Protein AF-A0A9D6WSK5-F1 (afdb_monomer)

Solvent-accessible surface area (backbone atoms only — not comparable to full-atom values): 4128 Å² total; per-residue (Å²): 134,81,90,68,49,98,69,49,77,42,73,44,81,33,70,94,46,47,67,57,52,53,52,56,54,59,70,45,53,94,79,47,92,53,60,68,64,50,50,51,55,48,52,63,70,24,54,44,72,61,97,92,43,78,50,33,33,52,49,35,62,85,85,87,132

Sequence (65 aa):
WLSASGEPNTWVNVNDTLEVKLSALRAHASQIKNPAELEKRIRDRLRRADIDGEFYAEGFRVIRF

Secondary structure (DSSP, 8-state):
-----SS--EEEE-TTTHHHHHHHHHT-TTT-S-HHHHHHHHHHHHEEE-SS-EEEEEEE-----

pLDDT: mean 92.54, std 9.97, range [47.91, 98.38]

Foldseek 3Di:
DPQDDPDFPDKDFCQVPLVVVLVVVVVVVVVDPDSVVVSVVQCVVQWDADPVGIGGIGGDHDDDD

Mean predicted aligned error: 3.6 Å

Structure (mmCIF, N/CA/C/O backbone):
data_AF-A0A9D6WSK5-F1
#
_entry.id   AF-A0A9D6WSK5-F1
#
loop_
_atom_site.group_PDB
_atom_site.id
_atom_site.type_symbol
_atom_site.label_atom_id
_atom_site.label_alt_id
_atom_site.label_comp_id
_atom_site.label_asym_id
_atom_site.label_entity_id
_atom_site.label_seq_id
_atom_site.pdbx_PDB_ins_code
_atom_site.Cartn_x
_atom_site.Cartn_y
_atom_site.Cartn_z
_atom_site.occupancy
_atom_site.B_iso_or_equiv
_atom_site.auth_seq_id
_atom_site.auth_comp_id
_atom_site.auth_asym_id
_atom_site.auth_atom_id
_atom_site.pdbx_PDB_model_num
ATOM 1 N N . TRP A 1 1 ? 8.647 -12.531 7.178 1.00 47.91 1 TRP A N 1
ATOM 2 C CA . TRP A 1 1 ? 8.632 -11.474 6.151 1.00 47.91 1 TRP A CA 1
ATOM 3 C C . TRP A 1 1 ? 8.726 -10.126 6.839 1.00 47.91 1 TRP A C 1
ATOM 5 O O . TRP A 1 1 ? 7.890 -9.848 7.688 1.00 47.91 1 TRP A O 1
ATOM 15 N N . LEU A 1 2 ? 9.753 -9.326 6.539 1.00 54.91 2 LEU A N 1
ATOM 16 C CA . LEU A 1 2 ? 9.803 -7.928 6.972 1.00 54.91 2 LEU A CA 1
ATOM 17 C C . LEU A 1 2 ? 9.049 -7.116 5.908 1.00 54.91 2 LEU A C 1
ATOM 19 O O . LEU A 1 2 ? 9.496 -7.031 4.769 1.00 54.91 2 LEU A O 1
ATOM 23 N N . SER A 1 3 ? 7.868 -6.605 6.245 1.00 60.00 3 SER A N 1
ATOM 24 C CA . SER A 1 3 ? 6.934 -5.977 5.294 1.00 60.00 3 SER A CA 1
ATOM 25 C C . SER A 1 3 ? 7.251 -4.510 4.975 1.00 60.00 3 SER A C 1
ATOM 27 O O . SER A 1 3 ? 6.501 -3.856 4.258 1.00 60.00 3 SER A O 1
ATOM 29 N N . ALA A 1 4 ? 8.355 -3.974 5.497 1.00 66.19 4 ALA A N 1
ATOM 30 C CA . ALA A 1 4 ? 8.802 -2.613 5.239 1.00 66.19 4 ALA A CA 1
ATOM 31 C C . ALA A 1 4 ? 10.331 -2.550 5.193 1.00 66.19 4 ALA A C 1
ATOM 33 O O . ALA A 1 4 ? 11.012 -3.239 5.951 1.00 66.19 4 ALA A O 1
ATOM 34 N N . SER A 1 5 ? 10.869 -1.687 4.333 1.00 80.94 5 SER A N 1
ATOM 35 C CA . SER A 1 5 ? 12.297 -1.381 4.279 1.00 80.94 5 SER A CA 1
ATOM 36 C C . SER A 1 5 ? 12.516 0.119 4.093 1.00 80.94 5 SER A C 1
ATOM 38 O O . SER A 1 5 ? 11.777 0.759 3.343 1.00 80.94 5 SER A O 1
ATOM 40 N N . GLY A 1 6 ? 13.522 0.670 4.780 1.00 85.62 6 GLY A N 1
ATOM 41 C CA . GLY A 1 6 ? 14.049 2.010 4.494 1.00 85.62 6 GLY A CA 1
ATOM 42 C C . GLY A 1 6 ? 14.908 2.054 3.225 1.00 85.62 6 GLY A C 1
ATOM 43 O O . GLY A 1 6 ? 15.111 3.123 2.666 1.00 85.62 6 GLY A O 1
ATOM 44 N N . GLU A 1 7 ? 15.341 0.888 2.737 1.00 90.62 7 GLU A N 1
ATOM 45 C CA . GLU A 1 7 ? 16.178 0.711 1.547 1.00 90.62 7 GLU A CA 1
ATOM 46 C C . GLU A 1 7 ? 15.515 -0.285 0.575 1.00 90.62 7 GLU A C 1
ATOM 48 O O . GLU A 1 7 ? 16.003 -1.407 0.389 1.00 90.62 7 GLU A O 1
ATOM 53 N N . PRO A 1 8 ? 14.348 0.058 -0.002 1.00 92.12 8 PRO A N 1
ATOM 54 C CA . PRO A 1 8 ? 13.687 -0.814 -0.963 1.00 92.12 8 PRO A CA 1
ATOM 55 C C . PRO A 1 8 ? 14.538 -0.990 -2.229 1.00 92.12 8 PRO A C 1
ATOM 57 O O . PRO A 1 8 ? 15.172 -0.047 -2.695 1.00 92.12 8 PRO A O 1
ATOM 60 N N . ASN A 1 9 ? 14.523 -2.199 -2.791 1.00 93.06 9 ASN A N 1
ATOM 61 C CA . ASN A 1 9 ? 15.149 -2.547 -4.074 1.00 93.06 9 ASN A CA 1
ATOM 62 C C . ASN A 1 9 ? 14.151 -3.191 -5.057 1.00 93.06 9 ASN A C 1
ATOM 64 O O . ASN A 1 9 ? 1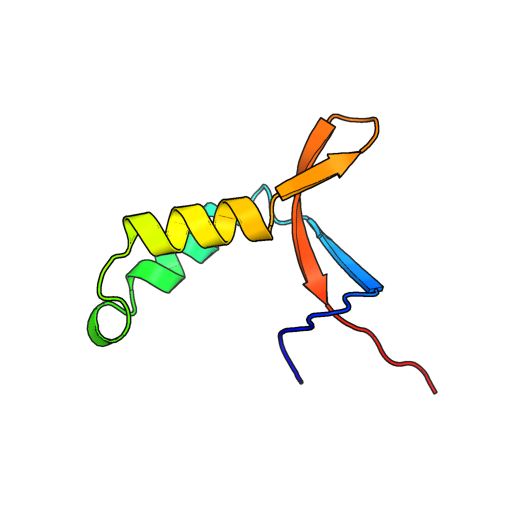4.536 -3.704 -6.104 1.00 93.06 9 ASN A O 1
ATOM 68 N N . THR A 1 10 ? 12.866 -3.221 -4.704 1.00 93.00 10 THR A N 1
ATOM 69 C CA . THR A 1 10 ? 11.768 -3.728 -5.530 1.00 93.00 10 THR A CA 1
ATOM 70 C C . THR A 1 10 ? 10.521 -2.895 -5.249 1.00 93.00 10 THR A C 1
ATOM 72 O O . THR A 1 10 ? 10.247 -2.569 -4.093 1.00 93.00 10 THR A O 1
ATOM 75 N N . TRP A 1 11 ? 9.767 -2.558 -6.295 1.00 94.06 11 TRP A N 1
ATOM 76 C CA . TRP A 1 11 ? 8.576 -1.714 -6.215 1.00 94.06 11 TRP A CA 1
ATOM 77 C C . TRP A 1 11 ? 7.386 -2.399 -6.870 1.00 94.06 11 TRP A C 1
ATOM 79 O O . TRP A 1 11 ? 7.518 -2.985 -7.941 1.00 94.06 11 TRP A O 1
ATOM 89 N N . VAL A 1 12 ? 6.228 -2.302 -6.225 1.00 94.88 12 VAL A N 1
ATOM 90 C CA . VAL A 1 12 ? 4.956 -2.819 -6.737 1.00 94.88 12 VAL A CA 1
ATOM 91 C C . VAL A 1 12 ? 4.022 -1.636 -6.943 1.00 94.88 12 VAL A C 1
ATOM 93 O O . VAL A 1 12 ? 3.778 -0.895 -5.993 1.00 94.88 12 VAL A O 1
ATOM 96 N N . ASN A 1 13 ? 3.524 -1.438 -8.167 1.00 97.25 13 ASN A N 1
ATOM 97 C CA . ASN A 1 13 ? 2.535 -0.398 -8.462 1.00 97.25 13 ASN A CA 1
ATOM 98 C C . ASN A 1 13 ? 1.230 -0.693 -7.703 1.00 97.25 13 ASN A C 1
ATOM 100 O O . ASN A 1 13 ? 0.748 -1.825 -7.706 1.00 97.25 13 ASN A O 1
ATOM 104 N N . VAL A 1 14 ? 0.683 0.324 -7.038 1.00 97.81 14 VAL A N 1
ATOM 105 C CA . VAL A 1 14 ? -0.540 0.226 -6.231 1.00 97.81 14 VAL A CA 1
ATOM 106 C C . VAL A 1 14 ? -1.577 1.290 -6.592 1.00 97.81 14 VAL A C 1
ATOM 108 O O . VAL A 1 14 ? -2.457 1.566 -5.781 1.00 97.81 14 VAL A O 1
ATOM 111 N N . ASN A 1 15 ? -1.510 1.892 -7.785 1.00 97.62 15 ASN A N 1
ATOM 112 C CA . ASN A 1 15 ? -2.471 2.915 -8.222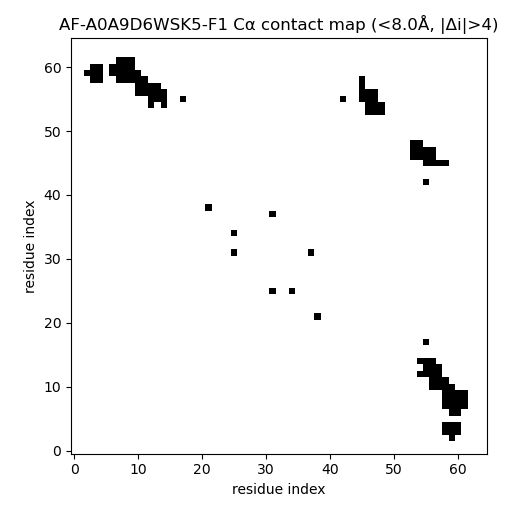 1.00 97.62 15 ASN A CA 1
ATOM 113 C C . ASN A 1 15 ? -3.922 2.448 -8.047 1.00 97.62 15 ASN A C 1
ATOM 115 O O . ASN A 1 15 ? -4.721 3.137 -7.415 1.00 97.62 15 ASN A O 1
ATOM 119 N N . ASP A 1 16 ? -4.221 1.235 -8.508 1.00 98.19 16 ASP A N 1
ATOM 120 C CA . ASP A 1 16 ? -5.584 0.694 -8.501 1.00 98.19 16 ASP A CA 1
ATOM 121 C C . ASP A 1 16 ? -6.041 0.215 -7.114 1.00 98.19 16 ASP A C 1
ATOM 123 O O . ASP A 1 16 ? -7.226 -0.018 -6.884 1.00 98.19 16 ASP A O 1
ATOM 127 N N . THR A 1 17 ? -5.112 0.048 -6.167 1.00 98.25 17 THR A N 1
ATOM 128 C CA . THR A 1 17 ? -5.386 -0.559 -4.851 1.00 98.25 17 THR A CA 1
ATOM 129 C C . THR A 1 17 ? -5.119 0.373 -3.672 1.00 98.25 17 THR A C 1
ATOM 131 O O . THR A 1 17 ? -5.415 0.022 -2.526 1.00 98.25 17 THR A O 1
ATOM 134 N N . LEU A 1 18 ? -4.632 1.592 -3.921 1.00 97.62 18 LEU A N 1
ATOM 135 C CA . LEU A 1 18 ?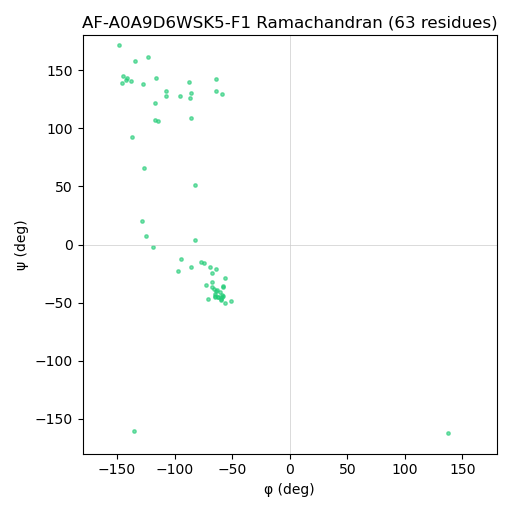 -4.317 2.560 -2.876 1.00 97.62 18 LEU A CA 1
ATOM 136 C C . LEU A 1 18 ? -5.535 2.884 -2.003 1.00 97.62 18 LEU A C 1
ATOM 138 O O . LEU A 1 18 ? -5.428 2.881 -0.778 1.00 97.62 18 LEU A O 1
ATOM 142 N N . GLU A 1 19 ? -6.709 3.096 -2.597 1.00 97.94 19 GLU A N 1
ATOM 143 C CA . GLU A 1 19 ? -7.921 3.413 -1.826 1.00 97.94 19 GLU A CA 1
ATOM 144 C C . GLU A 1 19 ? -8.398 2.241 -0.961 1.00 97.94 19 GLU A C 1
ATOM 146 O O . GLU A 1 19 ? -8.898 2.449 0.151 1.00 97.94 19 GLU A O 1
ATOM 151 N N . VAL A 1 20 ? -8.178 1.004 -1.417 1.00 98.38 20 VAL A N 1
ATOM 152 C CA . VAL A 1 20 ? -8.447 -0.204 -0.623 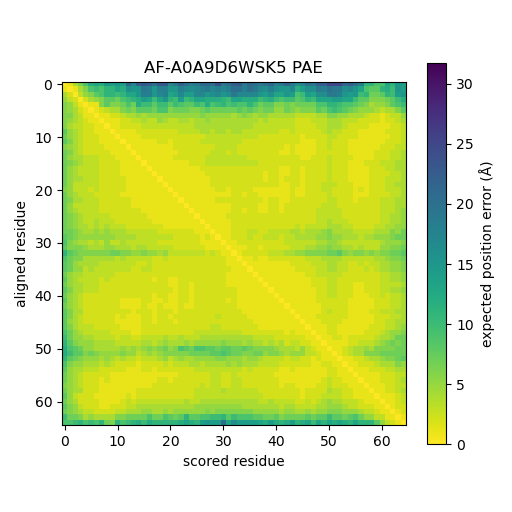1.00 98.38 20 VAL A CA 1
ATOM 153 C C . VAL A 1 20 ? -7.522 -0.238 0.590 1.00 98.38 20 VAL A C 1
ATOM 155 O O . VAL A 1 20 ? -7.988 -0.438 1.711 1.00 98.38 20 VAL A O 1
ATOM 158 N N . LYS A 1 21 ? -6.229 0.049 0.399 1.00 96.94 21 LYS A N 1
ATOM 159 C CA . LYS A 1 21 ? -5.257 0.156 1.494 1.00 96.94 21 LYS A CA 1
ATOM 160 C C . LYS A 1 21 ? -5.642 1.234 2.507 1.00 96.94 21 LYS A C 1
ATOM 162 O O . LYS A 1 21 ? -5.608 0.974 3.709 1.00 96.94 21 LYS A O 1
ATOM 167 N N . LEU A 1 22 ? -5.998 2.437 2.055 1.00 97.38 22 LEU A N 1
ATOM 168 C CA . LEU A 1 22 ? -6.379 3.527 2.958 1.00 97.38 22 LEU A CA 1
ATOM 169 C C . LEU A 1 22 ? -7.652 3.186 3.739 1.00 97.38 22 LEU A C 1
ATOM 171 O O . LEU A 1 22 ? -7.719 3.427 4.941 1.00 97.38 22 LEU A O 1
ATOM 175 N N . SER A 1 23 ? -8.632 2.559 3.089 1.00 97.12 23 SER A N 1
ATOM 176 C CA . SER A 1 23 ? -9.859 2.094 3.746 1.00 97.12 23 SER A CA 1
ATOM 177 C C . SER A 1 23 ? -9.586 0.994 4.772 1.00 97.12 23 SER A C 1
ATOM 179 O O . SER A 1 23 ? -10.098 1.063 5.888 1.00 97.12 23 SER A O 1
ATOM 181 N N . ALA A 1 24 ? -8.723 0.030 4.439 1.00 97.44 24 ALA A N 1
ATOM 182 C CA . ALA A 1 24 ? -8.285 -1.001 5.374 1.00 97.44 24 ALA A CA 1
ATOM 183 C C . ALA A 1 24 ? -7.604 -0.382 6.601 1.00 97.44 24 ALA A C 1
ATOM 185 O O . ALA A 1 24 ? -7.929 -0.741 7.727 1.00 97.44 24 ALA A O 1
ATOM 186 N N . LEU A 1 25 ? -6.732 0.612 6.405 1.00 96.38 25 LEU A N 1
ATOM 187 C CA . LEU A 1 25 ? -6.093 1.327 7.508 1.00 96.38 25 LEU A CA 1
ATOM 188 C C . LEU A 1 25 ? -7.109 2.056 8.388 1.00 96.38 25 LEU A C 1
ATOM 190 O O . LEU A 1 25 ? -7.048 1.907 9.603 1.00 96.38 25 LEU A O 1
ATOM 194 N N . ARG A 1 26 ? -8.081 2.771 7.808 1.00 95.31 26 ARG A N 1
ATOM 195 C CA . ARG A 1 26 ? -9.140 3.464 8.572 1.00 95.31 26 ARG A CA 1
ATOM 196 C C . ARG A 1 26 ? -9.928 2.529 9.495 1.00 95.31 26 ARG A C 1
ATOM 198 O O . ARG A 1 26 ? -10.382 2.978 10.545 1.00 95.31 26 ARG A O 1
ATOM 205 N N . ALA A 1 27 ? -10.060 1.246 9.152 1.00 97.19 27 ALA A N 1
ATOM 206 C CA . ALA A 1 27 ? -10.737 0.266 10.002 1.00 97.19 27 ALA A CA 1
ATOM 207 C C . ALA A 1 27 ? -10.023 0.035 11.351 1.00 97.19 27 ALA A C 1
ATOM 209 O O . ALA A 1 27 ? -10.658 -0.360 12.328 1.00 97.19 27 ALA A O 1
ATOM 210 N N . HIS A 1 28 ? -8.727 0.349 11.457 1.00 96.56 28 HIS A N 1
ATOM 211 C CA . HIS A 1 28 ? -7.953 0.276 12.700 1.00 96.56 28 HIS A CA 1
ATOM 212 C C . HIS A 1 28 ? -8.145 1.526 13.582 1.00 96.56 28 HIS A C 1
ATOM 214 O O . HIS A 1 28 ? -7.183 2.149 14.036 1.00 96.56 28 HIS A O 1
ATOM 220 N N . ALA A 1 29 ? -9.401 1.901 13.842 1.00 95.31 29 ALA A N 1
ATOM 221 C CA . ALA A 1 29 ? -9.764 3.163 14.492 1.00 95.31 29 ALA A CA 1
ATOM 222 C C . ALA A 1 29 ? -9.133 3.356 15.885 1.00 95.31 29 ALA A C 1
ATOM 224 O O . ALA A 1 29 ? -8.719 4.459 16.230 1.00 95.31 29 ALA A O 1
ATOM 225 N N . SER A 1 30 ? -8.988 2.287 16.676 1.00 97.00 30 SER A N 1
ATOM 226 C CA . SER A 1 30 ? -8.349 2.361 18.000 1.00 97.00 30 SER A CA 1
ATOM 227 C C . SER A 1 30 ? -6.838 2.623 17.943 1.00 97.00 30 SER A C 1
ATOM 229 O O . SER A 1 30 ? -6.252 3.058 18.933 1.00 97.00 30 SER A O 1
ATOM 231 N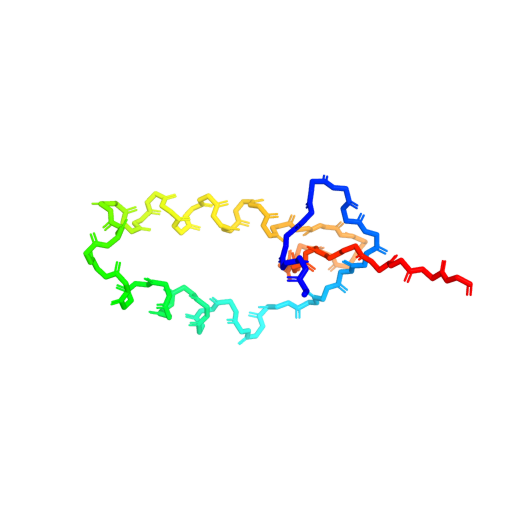 N . GLN A 1 31 ? -6.199 2.373 16.796 1.00 96.56 31 GLN A N 1
ATOM 232 C CA . GLN A 1 31 ? -4.756 2.532 16.597 1.00 96.56 31 GLN A CA 1
ATOM 233 C C . GLN A 1 31 ? -4.398 3.874 15.942 1.00 96.56 31 GLN A C 1
ATOM 235 O O . GLN A 1 31 ? -3.269 4.347 16.083 1.00 96.56 31 GLN A O 1
ATOM 240 N N . ILE A 1 32 ? -5.339 4.506 15.234 1.00 95.50 32 ILE A N 1
ATOM 241 C CA . ILE A 1 32 ? -5.080 5.688 14.407 1.00 95.50 32 ILE A CA 1
ATOM 242 C C . ILE A 1 32 ? -5.812 6.898 14.980 1.00 95.50 32 ILE A C 1
ATOM 244 O O . ILE A 1 32 ? -7.016 7.059 14.819 1.00 95.5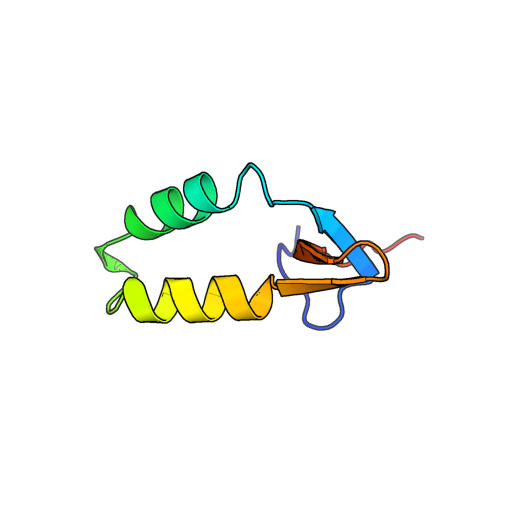0 32 ILE A O 1
ATOM 248 N N . LYS A 1 33 ? -5.049 7.799 15.604 1.00 93.44 33 LYS A N 1
ATOM 249 C CA . LYS A 1 33 ? -5.587 9.031 16.203 1.00 93.44 33 LYS A CA 1
ATOM 250 C C . LYS A 1 33 ? -6.014 10.079 15.172 1.00 93.44 33 LYS A C 1
ATOM 252 O O . LYS A 1 33 ? -6.955 10.821 15.419 1.00 93.44 33 LYS A O 1
ATOM 257 N N . ASN A 1 34 ? -5.303 10.169 14.046 1.00 96.44 34 ASN A N 1
ATOM 258 C CA . ASN A 1 34 ? -5.590 11.129 12.979 1.00 96.44 34 ASN A CA 1
ATOM 259 C C . ASN A 1 34 ? -5.483 10.440 11.605 1.00 96.44 34 ASN A C 1
ATOM 261 O O . ASN A 1 34 ? -4.382 10.348 11.051 1.00 96.44 34 ASN A O 1
ATOM 265 N N . PRO A 1 35 ? -6.605 9.924 11.069 1.00 94.50 35 PRO A N 1
ATOM 266 C CA . PRO A 1 35 ? -6.625 9.222 9.788 1.00 94.50 35 PRO A CA 1
ATOM 267 C C . PRO A 1 35 ? -6.175 10.085 8.606 1.00 94.50 35 PRO A C 1
ATOM 269 O O . PRO A 1 35 ? -5.392 9.616 7.787 1.00 94.50 35 PRO A O 1
ATOM 272 N N . ALA A 1 36 ? -6.585 11.355 8.548 1.00 95.50 36 ALA A N 1
ATOM 273 C CA . ALA A 1 36 ? -6.265 12.242 7.427 1.00 95.50 36 ALA A CA 1
ATOM 274 C C . ALA A 1 36 ? -4.755 12.518 7.309 1.00 95.50 36 ALA A C 1
ATOM 276 O O . ALA A 1 36 ? -4.178 12.423 6.225 1.00 95.50 36 ALA A O 1
ATOM 277 N N . GLU A 1 37 ? -4.087 12.791 8.434 1.00 97.06 37 GLU A N 1
ATOM 278 C CA . GLU A 1 37 ? -2.629 12.968 8.451 1.00 97.06 37 GLU A CA 1
ATOM 279 C C . GLU A 1 37 ? -1.888 11.670 8.102 1.00 97.06 37 GLU A C 1
ATOM 281 O O . GLU A 1 37 ? -0.884 11.693 7.385 1.00 97.06 37 GLU A O 1
ATOM 286 N N . LEU A 1 38 ? -2.384 10.518 8.568 1.00 96.50 38 LEU A N 1
ATOM 287 C CA . LEU A 1 38 ? -1.810 9.226 8.197 1.00 96.50 38 LEU A CA 1
ATOM 288 C C . LEU A 1 38 ? -1.926 8.974 6.688 1.00 96.50 38 LEU A C 1
ATOM 290 O O . LEU A 1 38 ? -0.949 8.562 6.066 1.00 96.50 38 LEU A O 1
ATOM 294 N N . GLU A 1 39 ? -3.086 9.239 6.093 1.00 97.44 39 GLU A N 1
ATOM 295 C CA . GLU A 1 39 ? -3.305 9.088 4.654 1.00 97.44 39 GLU A CA 1
ATOM 296 C C . GLU A 1 39 ? -2.359 9.956 3.838 1.00 97.44 39 GLU A C 1
ATOM 298 O O . GLU A 1 39 ? -1.718 9.451 2.916 1.00 97.44 39 GLU A O 1
ATOM 303 N N . LYS A 1 40 ? -2.215 11.235 4.204 1.00 97.75 40 LYS A N 1
ATOM 304 C CA . LYS A 1 40 ? -1.272 12.147 3.552 1.00 97.75 40 LYS A CA 1
ATOM 305 C C . LYS A 1 40 ? 0.148 11.584 3.594 1.00 97.75 40 LYS A C 1
ATOM 307 O O . LYS A 1 40 ? 0.775 11.423 2.550 1.00 97.75 40 LYS A O 1
ATOM 312 N N . ARG A 1 41 ? 0.615 11.172 4.780 1.00 96.75 41 ARG A N 1
ATOM 313 C CA . ARG A 1 41 ? 1.939 10.550 4.954 1.00 96.75 41 ARG A CA 1
ATOM 314 C C . ARG A 1 41 ? 2.116 9.287 4.113 1.00 96.75 41 ARG A C 1
ATOM 316 O O . ARG A 1 41 ? 3.217 9.026 3.634 1.00 96.75 41 ARG A O 1
ATOM 323 N N . ILE A 1 42 ? 1.067 8.485 3.952 1.00 96.12 42 ILE A N 1
ATOM 324 C CA . ILE A 1 42 ? 1.110 7.275 3.127 1.00 96.12 42 ILE A CA 1
ATOM 325 C C . ILE A 1 42 ? 1.192 7.632 1.649 1.00 96.12 42 ILE A C 1
ATOM 327 O O . ILE A 1 42 ? 2.050 7.082 0.964 1.00 96.12 42 ILE A O 1
ATOM 331 N N . ARG A 1 43 ? 0.361 8.557 1.157 1.00 97.44 43 ARG A N 1
ATOM 332 C CA . ARG A 1 43 ? 0.421 9.003 -0.241 1.00 97.44 43 ARG A CA 1
ATOM 333 C C . ARG A 1 43 ? 1.788 9.589 -0.566 1.00 97.44 43 ARG A C 1
ATOM 335 O O . ARG A 1 43 ? 2.381 9.190 -1.560 1.00 97.44 43 ARG A O 1
ATOM 342 N N . ASP A 1 44 ? 2.327 10.44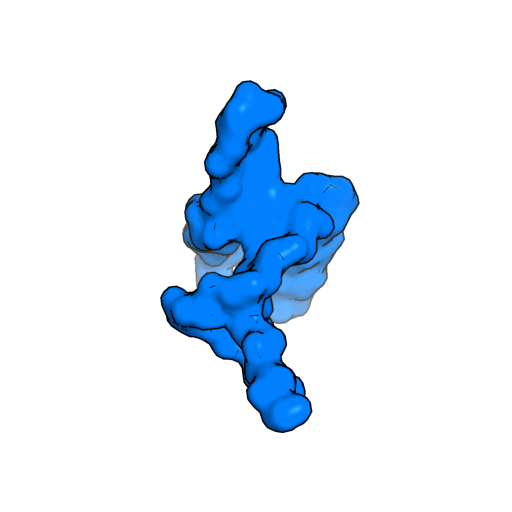1 0.300 1.00 96.88 44 ASP A N 1
ATOM 343 C CA . ASP A 1 44 ? 3.658 11.023 0.108 1.00 96.88 44 ASP A CA 1
ATOM 344 C C . ASP A 1 44 ? 4.760 9.954 0.108 1.00 96.88 44 ASP A C 1
ATOM 346 O O . ASP A 1 44 ? 5.663 10.001 -0.721 1.00 96.88 44 ASP A O 1
ATOM 350 N N . ARG A 1 45 ? 4.667 8.939 0.979 1.00 94.50 45 ARG A N 1
ATOM 351 C CA . ARG A 1 45 ? 5.628 7.823 1.013 1.00 94.50 45 ARG A CA 1
ATOM 352 C C . ARG A 1 45 ? 5.564 6.932 -0.232 1.00 94.50 45 ARG A C 1
ATOM 354 O O . ARG A 1 45 ? 6.587 6.374 -0.626 1.00 94.50 45 ARG A O 1
ATOM 361 N N . LEU A 1 46 ? 4.370 6.716 -0.777 1.00 96.25 46 LEU A N 1
ATOM 362 C CA . LEU A 1 46 ? 4.155 5.836 -1.927 1.00 96.25 46 LEU A CA 1
ATOM 363 C C . LEU A 1 46 ? 4.366 6.552 -3.260 1.00 96.25 46 LEU A C 1
ATOM 365 O O . LEU A 1 46 ? 4.560 5.868 -4.261 1.00 96.25 46 LEU A O 1
ATOM 369 N N . ARG A 1 47 ? 4.311 7.892 -3.287 1.00 97.50 47 ARG A N 1
ATOM 370 C CA . ARG A 1 47 ? 4.462 8.685 -4.509 1.00 97.50 47 ARG A CA 1
ATOM 371 C C . ARG A 1 47 ? 5.818 8.398 -5.151 1.00 97.50 47 ARG A C 1
ATOM 373 O O . ARG A 1 47 ? 6.869 8.459 -4.511 1.00 97.50 47 ARG A O 1
ATOM 380 N N . ARG A 1 48 ? 5.772 8.091 -6.437 1.00 95.81 48 ARG A N 1
ATOM 381 C CA . ARG A 1 48 ? 6.897 7.876 -7.338 1.00 95.81 48 ARG A CA 1
ATOM 382 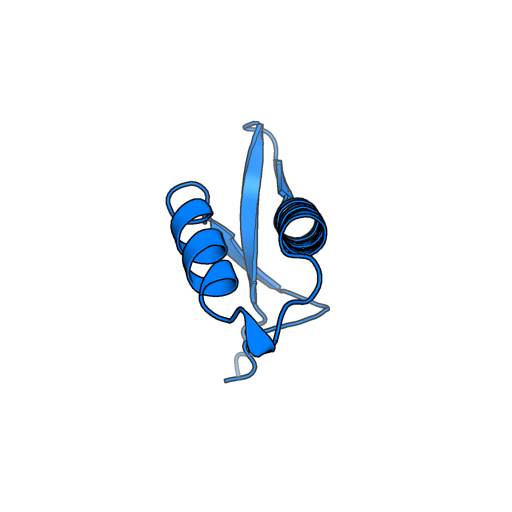C C . ARG A 1 48 ? 6.622 8.621 -8.634 1.00 95.81 48 ARG A C 1
ATOM 384 O O . ARG A 1 48 ? 5.476 8.933 -8.938 1.00 95.81 48 ARG A O 1
ATOM 391 N N . ALA A 1 49 ? 7.686 8.905 -9.363 1.00 96.38 49 ALA A N 1
ATOM 392 C CA . ALA A 1 49 ? 7.612 9.509 -10.676 1.00 96.38 49 ALA A CA 1
ATOM 393 C C . ALA A 1 49 ? 8.668 8.867 -11.570 1.00 96.38 49 ALA A C 1
ATOM 395 O O . ALA A 1 49 ? 9.771 8.559 -11.103 1.00 96.38 49 ALA A O 1
ATOM 396 N N . ASP A 1 50 ? 8.325 8.683 -12.833 1.00 94.06 50 ASP A N 1
ATOM 397 C CA . ASP A 1 50 ? 9.243 8.316 -13.902 1.00 94.06 50 ASP A CA 1
ATOM 398 C C . ASP A 1 50 ? 8.966 9.175 -15.149 1.00 94.06 50 ASP A C 1
ATOM 400 O O . ASP A 1 50 ? 8.400 10.265 -15.047 1.00 94.06 50 ASP A O 1
ATOM 404 N N . ILE A 1 51 ? 9.426 8.721 -16.316 1.00 95.12 51 ILE A N 1
ATOM 405 C CA . ILE A 1 51 ? 9.224 9.428 -17.585 1.00 95.12 51 ILE A CA 1
ATOM 406 C C . ILE A 1 51 ? 7.755 9.460 -18.037 1.00 95.12 51 ILE A C 1
ATOM 408 O O . ILE A 1 51 ? 7.385 10.372 -18.774 1.00 95.12 51 ILE A O 1
ATOM 412 N N . ASP A 1 52 ? 6.937 8.503 -17.595 1.00 93.94 52 ASP A N 1
ATOM 413 C CA . ASP A 1 52 ? 5.541 8.335 -18.008 1.00 93.94 52 ASP A CA 1
ATOM 414 C C . ASP A 1 52 ? 4.571 9.036 -17.041 1.00 93.94 52 ASP A C 1
ATOM 416 O O . ASP A 1 52 ? 3.399 9.242 -17.364 1.00 93.94 52 ASP A O 1
ATOM 420 N N . GLY A 1 53 ? 5.060 9.463 -15.873 1.00 95.69 53 GLY A N 1
ATOM 421 C CA . GLY A 1 53 ? 4.355 10.356 -14.961 1.00 95.69 53 GLY A CA 1
ATOM 422 C C . GLY A 1 53 ? 4.474 9.957 -13.496 1.00 95.69 53 GLY A C 1
ATOM 423 O O . GLY A 1 53 ? 5.360 9.206 -13.088 1.00 95.69 53 GLY A O 1
ATOM 424 N N . GLU A 1 54 ? 3.572 10.499 -12.676 1.00 97.06 54 GLU A N 1
ATOM 425 C CA . GLU A 1 54 ? 3.482 10.150 -11.260 1.00 97.06 54 GLU A CA 1
ATOM 426 C C . GLU A 1 54 ? 2.587 8.927 -11.035 1.00 97.06 54 GLU A C 1
ATOM 428 O O . GLU A 1 54 ? 1.510 8.791 -11.616 1.00 97.06 54 GLU A O 1
ATOM 433 N N . PHE A 1 55 ? 3.008 8.056 -10.125 1.00 97.62 55 PHE A N 1
ATOM 434 C CA . PHE A 1 55 ? 2.252 6.888 -9.690 1.00 97.62 55 PHE A CA 1
ATOM 435 C C . PHE A 1 55 ? 2.543 6.569 -8.221 1.00 97.62 55 PHE A C 1
ATOM 437 O O . PHE A 1 55 ? 3.427 7.148 -7.588 1.00 97.62 55 PHE A O 1
ATOM 444 N N . TYR A 1 56 ? 1.796 5.628 -7.658 1.00 98.31 56 TYR A N 1
ATOM 445 C CA . TYR A 1 56 ? 1.998 5.120 -6.311 1.00 98.31 56 TYR A CA 1
ATOM 446 C C . TYR A 1 56 ? 2.575 3.710 -6.354 1.00 98.31 56 TYR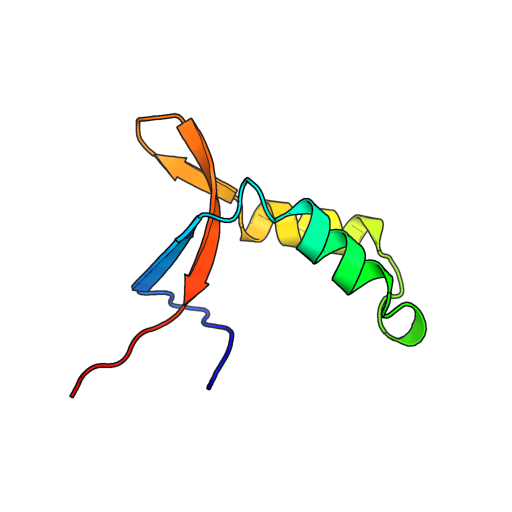 A C 1
ATOM 448 O O . TYR A 1 56 ? 2.061 2.835 -7.052 1.00 98.31 56 TYR A O 1
ATOM 456 N N . ALA A 1 57 ? 3.624 3.468 -5.569 1.00 97.06 57 ALA A N 1
ATOM 457 C CA . ALA A 1 57 ? 4.215 2.145 -5.439 1.00 97.06 57 ALA A CA 1
ATOM 458 C C . ALA A 1 57 ? 4.683 1.828 -4.018 1.00 97.06 57 ALA A C 1
ATOM 460 O O . ALA A 1 57 ? 5.264 2.661 -3.318 1.00 97.06 57 ALA A O 1
ATOM 461 N N . GLU A 1 58 ? 4.479 0.578 -3.611 1.00 95.19 58 GLU A N 1
ATOM 462 C CA . GLU A 1 58 ? 5.029 0.035 -2.375 1.00 95.19 58 GLU A CA 1
ATOM 463 C C . GLU A 1 58 ? 6.446 -0.489 -2.586 1.00 95.19 58 GLU A C 1
ATOM 465 O O . GLU A 1 58 ? 6.711 -1.249 -3.515 1.00 95.19 58 GLU A O 1
ATOM 470 N N . GLY A 1 59 ? 7.359 -0.074 -1.706 1.00 93.06 59 GLY A N 1
ATOM 471 C CA . GLY A 1 59 ? 8.756 -0.492 -1.726 1.00 93.06 59 GLY A CA 1
ATOM 472 C C . GLY A 1 59 ? 9.022 -1.669 -0.789 1.00 93.06 59 GLY A C 1
ATOM 473 O O . GLY A 1 59 ? 8.753 -1.589 0.412 1.00 93.06 59 GLY A O 1
ATOM 474 N N . PHE A 1 60 ? 9.641 -2.713 -1.329 1.00 92.38 60 PHE A N 1
ATOM 475 C CA . PHE A 1 60 ? 10.094 -3.905 -0.617 1.00 92.38 60 PHE A CA 1
ATOM 476 C C . PHE A 1 60 ? 11.594 -4.118 -0.831 1.00 92.38 60 PHE A C 1
ATOM 478 O O . PHE A 1 60 ? 12.188 -3.581 -1.768 1.00 92.38 60 PHE A O 1
ATOM 485 N N . ARG A 1 61 ? 12.216 -4.923 0.038 1.00 91.06 61 ARG A N 1
ATOM 486 C CA . ARG A 1 61 ? 13.613 -5.346 -0.119 1.00 91.06 61 ARG A CA 1
ATOM 487 C C . ARG A 1 61 ? 13.688 -6.857 -0.297 1.00 91.06 61 ARG A C 1
ATOM 489 O O . ARG A 1 61 ? 13.484 -7.605 0.655 1.00 91.06 61 ARG A O 1
ATOM 496 N N . VAL A 1 62 ? 13.978 -7.292 -1.518 1.00 90.06 62 VAL A N 1
ATOM 497 C CA . VAL A 1 62 ? 14.217 -8.693 -1.869 1.00 90.06 62 VAL A CA 1
ATOM 498 C C . VAL A 1 62 ? 15.693 -9.011 -1.625 1.00 90.06 62 VAL A C 1
ATOM 500 O O . VAL A 1 62 ? 16.571 -8.320 -2.142 1.00 90.06 62 VAL A O 1
ATOM 503 N N . ILE A 1 63 ? 15.966 -10.053 -0.838 1.00 90.00 63 ILE A N 1
ATOM 504 C CA . ILE A 1 63 ? 17.315 -10.577 -0.578 1.00 90.00 63 ILE A CA 1
ATOM 505 C C . ILE A 1 63 ? 17.434 -11.907 -1.323 1.00 90.00 63 ILE A C 1
ATOM 507 O O . ILE A 1 63 ? 16.562 -12.763 -1.182 1.00 90.00 63 ILE A O 1
ATOM 511 N N . ARG A 1 64 ? 18.482 -12.063 -2.134 1.00 86.19 64 ARG A N 1
ATOM 512 C CA . ARG A 1 64 ? 18.786 -13.296 -2.873 1.00 86.19 64 ARG A CA 1
ATOM 513 C C . ARG A 1 64 ? 20.117 -13.858 -2.370 1.00 86.19 64 ARG A C 1
ATOM 515 O O . ARG A 1 64 ? 21.000 -13.068 -2.039 1.00 86.19 64 ARG A O 1
ATOM 522 N N . PHE A 1 65 ? 20.213 -15.182 -2.300 1.00 77.25 65 PHE A N 1
ATOM 523 C CA . PHE A 1 65 ? 21.408 -15.937 -1.917 1.00 77.25 65 PHE A CA 1
ATOM 524 C C . PHE A 1 65 ? 21.931 -16.711 -3.121 1.00 77.25 65 PHE A C 1
ATOM 526 O O . PHE A 1 65 ? 21.078 -17.121 -3.944 1.00 77.25 65 PHE A O 1
#

Radius of gyration: 13.39 Å; Cα contacts (8 Å, |Δi|>4): 58; chains: 1; bounding box: 32×29×36 Å

Nearest PDB structures (foldseek):
  5vku-assembly1_k  TM=3.562E-01  e=5.269E+00  Human herpesvirus 5 strain AD169
  8teu-assembly1_X  TM=3.004E-01  e=8.595E+00  Human herpesvirus 5 strain AD169